Protein AF-A0AB33XVH6-F1 (afdb_monomer_lite)

Sequence (91 aa):
MSGNDLFKKRYRLVTVLSGIWFAGYLILRSLSLAKPLLTLVTIFALVVPMSLLGFLIFEYFKLNVARPTVLIFLIVVVLMFIVTLLWYLTL

pLDDT: mean 78.18, std 8.62, range [54.62, 89.75]

Radius of gyration: 15.29 Å; chains: 1; bounding box: 40×19×41 Å

Structure (mmCIF, N/CA/C/O backbone):
data_AF-A0AB33XVH6-F1
#
_entry.id   AF-A0AB33XVH6-F1
#
loop_
_atom_site.group_PDB
_atom_site.id
_atom_site.type_symbol
_atom_site.label_atom_id
_atom_site.label_alt_id
_atom_site.label_comp_id
_atom_site.label_asym_id
_atom_site.label_entity_id
_atom_site.label_seq_id
_atom_site.pdbx_PDB_ins_code
_atom_site.Cartn_x
_atom_site.Cartn_y
_atom_site.Cartn_z
_atom_site.occupancy
_atom_site.B_iso_or_equiv
_atom_site.auth_seq_id
_atom_site.auth_comp_id
_atom_site.auth_asym_id
_atom_site.auth_atom_id
_atom_site.pdbx_PDB_model_num
ATOM 1 N N . MET A 1 1 ? -19.047 10.588 12.770 1.00 60.44 1 MET A N 1
ATOM 2 C CA . MET A 1 1 ? -18.621 9.331 12.104 1.00 60.44 1 MET A CA 1
ATOM 3 C C . MET A 1 1 ? -17.757 8.556 13.078 1.00 60.44 1 MET A C 1
ATOM 5 O O . MET A 1 1 ? -16.934 9.189 13.729 1.00 60.44 1 MET A O 1
ATOM 9 N N . SER A 1 2 ? -17.949 7.240 13.215 1.00 82.50 2 SER A N 1
ATOM 10 C CA . SER A 1 2 ? -17.077 6.432 14.079 1.00 82.50 2 SER A CA 1
ATOM 11 C C . SER A 1 2 ? -15.650 6.392 13.507 1.00 82.50 2 SER A C 1
ATOM 13 O O . SER A 1 2 ? -15.468 6.529 12.292 1.00 82.50 2 SER A O 1
ATOM 15 N N . GLY A 1 3 ? -14.633 6.195 14.355 1.00 79.00 3 GLY A N 1
ATOM 16 C CA . GLY A 1 3 ? -13.238 6.046 13.906 1.00 79.00 3 GLY A CA 1
ATOM 17 C C . GLY A 1 3 ? -13.077 4.942 12.852 1.00 79.00 3 GLY A C 1
ATOM 18 O O . GLY A 1 3 ? -12.357 5.114 11.871 1.00 79.00 3 GLY A O 1
ATOM 19 N N . ASN A 1 4 ? -13.864 3.869 12.967 1.00 82.38 4 ASN A N 1
ATOM 20 C CA . ASN A 1 4 ? -13.916 2.782 11.989 1.00 82.38 4 ASN A CA 1
ATOM 21 C C . ASN A 1 4 ? -14.440 3.225 10.612 1.00 82.38 4 ASN A C 1
ATOM 23 O O . ASN A 1 4 ? -13.902 2.796 9.590 1.00 82.38 4 ASN A O 1
ATOM 27 N N . ASP A 1 5 ? -15.462 4.084 10.554 1.00 86.44 5 ASP A N 1
ATOM 28 C CA . ASP A 1 5 ? -16.017 4.569 9.280 1.00 86.44 5 ASP A CA 1
ATOM 29 C C . ASP A 1 5 ? -15.043 5.506 8.569 1.00 86.44 5 ASP A C 1
ATOM 31 O O . ASP A 1 5 ? -14.875 5.447 7.346 1.00 86.44 5 ASP A O 1
ATOM 35 N N . LEU A 1 6 ? -14.367 6.358 9.347 1.00 86.69 6 LEU A N 1
ATOM 36 C CA . LEU A 1 6 ? -13.347 7.260 8.828 1.00 86.69 6 LEU A CA 1
ATOM 37 C C . LEU A 1 6 ? -12.139 6.473 8.305 1.00 86.69 6 LEU A C 1
ATOM 39 O O . LEU A 1 6 ? -11.678 6.739 7.192 1.00 86.69 6 LEU A O 1
ATOM 43 N N . PHE A 1 7 ? -11.690 5.462 9.055 1.00 86.94 7 PHE A N 1
ATOM 44 C CA . PHE A 1 7 ? -10.623 4.564 8.628 1.00 86.94 7 PHE A CA 1
ATOM 45 C C . PHE A 1 7 ? -11.007 3.819 7.348 1.00 86.94 7 PHE A C 1
ATOM 47 O O . PHE A 1 7 ? -10.237 3.815 6.396 1.00 86.94 7 PHE A O 1
ATOM 54 N N . LYS A 1 8 ? -12.223 3.262 7.256 1.00 87.00 8 LYS A N 1
ATOM 55 C CA . LYS A 1 8 ? -12.704 2.567 6.048 1.00 87.00 8 LYS A CA 1
ATOM 56 C C . LYS A 1 8 ? -12.689 3.474 4.815 1.00 87.00 8 LYS A C 1
ATOM 58 O O . LYS A 1 8 ? -12.290 3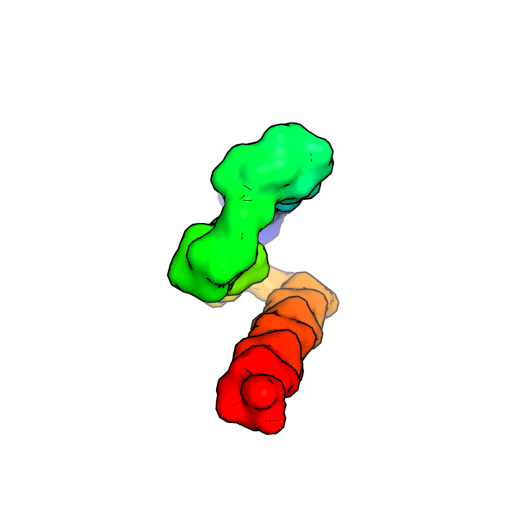.036 3.735 1.00 87.00 8 LYS A O 1
ATOM 63 N N . LYS A 1 9 ? -13.101 4.738 4.964 1.00 89.75 9 LYS A N 1
ATOM 64 C CA . LYS A 1 9 ? -13.081 5.726 3.874 1.00 89.75 9 LYS A CA 1
ATOM 65 C C . LYS A 1 9 ? -11.650 6.021 3.414 1.00 89.75 9 LYS A C 1
ATOM 67 O O . LYS A 1 9 ? -11.391 6.013 2.213 1.00 89.75 9 LYS A O 1
ATOM 72 N N . ARG A 1 10 ? -10.730 6.242 4.359 1.00 87.56 10 ARG A N 1
ATOM 73 C CA . ARG A 1 10 ? -9.311 6.518 4.076 1.00 87.56 10 ARG A CA 1
ATOM 74 C C . ARG A 1 10 ? -8.596 5.304 3.493 1.00 87.56 10 ARG A C 1
ATOM 76 O O . ARG A 1 10 ? -7.897 5.449 2.500 1.00 87.56 10 ARG A O 1
ATOM 83 N N . TYR A 1 11 ? -8.851 4.117 4.035 1.00 86.62 11 TYR A N 1
ATOM 84 C CA . TYR A 1 11 ? -8.368 2.846 3.508 1.00 86.62 11 TYR A CA 1
ATOM 85 C C . TYR A 1 11 ? -8.764 2.674 2.045 1.00 86.62 11 TYR A C 1
ATOM 87 O O . TYR A 1 11 ? -7.891 2.515 1.204 1.00 86.62 11 TYR A O 1
ATOM 95 N N . ARG A 1 12 ? -10.055 2.824 1.715 1.00 88.75 12 ARG A N 1
ATOM 96 C CA . ARG A 1 12 ? -10.531 2.714 0.328 1.00 88.75 12 ARG A CA 1
ATOM 97 C C . ARG A 1 12 ? -9.827 3.698 -0.606 1.00 88.75 12 ARG A C 1
ATOM 99 O O . ARG A 1 12 ? -9.469 3.322 -1.715 1.00 88.75 12 ARG A O 1
ATOM 106 N N . LEU A 1 13 ? -9.631 4.939 -0.162 1.00 89.06 13 LEU A N 1
ATOM 107 C CA . LEU A 1 13 ? -8.938 5.963 -0.942 1.00 89.06 13 LEU A CA 1
ATOM 108 C C . LEU A 1 13 ? -7.481 5.562 -1.202 1.00 89.06 13 LEU A C 1
ATOM 110 O O . LEU A 1 13 ? -7.047 5.579 -2.350 1.00 89.06 13 LEU A O 1
ATOM 114 N N . VAL A 1 14 ? -6.757 5.139 -0.164 1.00 87.12 14 VAL A N 1
ATOM 115 C CA . VAL A 1 14 ? -5.370 4.672 -0.292 1.00 87.12 14 VAL A CA 1
ATOM 116 C C . VAL A 1 14 ? -5.282 3.454 -1.206 1.00 87.12 14 VAL A C 1
ATOM 118 O O . VAL A 1 14 ? -4.427 3.426 -2.079 1.00 87.12 14 VAL A O 1
ATOM 121 N N . THR A 1 15 ? -6.188 2.480 -1.085 1.00 83.94 15 THR A N 1
ATOM 122 C CA . THR A 1 15 ? -6.205 1.302 -1.965 1.00 83.94 15 THR A CA 1
ATOM 123 C C . THR A 1 15 ? -6.405 1.684 -3.431 1.00 83.94 15 THR A C 1
ATOM 125 O O . THR A 1 15 ? -5.721 1.147 -4.299 1.00 83.94 15 THR A O 1
ATOM 128 N N . VAL A 1 16 ? -7.310 2.625 -3.719 1.00 87.19 16 VAL A N 1
ATOM 129 C CA . VAL A 1 16 ? -7.539 3.119 -5.086 1.00 87.19 16 VAL A CA 1
ATOM 130 C C . VAL A 1 16 ? -6.303 3.845 -5.616 1.00 87.19 16 VAL A C 1
ATOM 132 O O . VAL A 1 16 ? -5.879 3.563 -6.734 1.00 87.19 16 VAL A O 1
ATOM 135 N N . LEU A 1 17 ? -5.691 4.724 -4.815 1.00 86.25 17 LEU A N 1
ATOM 136 C CA . LEU A 1 17 ? -4.456 5.414 -5.198 1.00 86.25 17 LEU A CA 1
ATOM 137 C C . LEU A 1 17 ? -3.320 4.429 -5.475 1.00 86.25 17 LEU A C 1
ATOM 139 O O . LEU A 1 17 ? -2.669 4.541 -6.509 1.00 86.25 17 LEU A O 1
ATOM 143 N N . SER A 1 18 ? -3.124 3.435 -4.606 1.00 82.81 18 SER A N 1
ATOM 144 C CA . SER A 1 18 ? -2.139 2.374 -4.818 1.00 82.81 18 SER A CA 1
ATOM 145 C C . SER A 1 18 ? -2.411 1.615 -6.116 1.00 82.81 18 SER A C 1
ATOM 147 O O . SER A 1 18 ? -1.486 1.382 -6.886 1.00 82.81 18 SER A O 1
ATOM 149 N N . GLY A 1 19 ? -3.672 1.267 -6.394 1.00 83.38 19 GLY A N 1
ATOM 150 C CA . GLY A 1 19 ? -4.058 0.588 -7.632 1.00 83.38 19 GLY A CA 1
ATOM 151 C C . GLY A 1 19 ? -3.733 1.407 -8.884 1.00 83.38 19 GLY A C 1
ATOM 152 O O . GLY A 1 19 ? -3.121 0.884 -9.814 1.00 83.38 19 GLY A O 1
ATOM 153 N N . ILE A 1 20 ? -4.070 2.701 -8.883 1.00 86.50 20 ILE A N 1
ATOM 154 C CA . ILE A 1 20 ? -3.733 3.628 -9.976 1.00 86.50 20 ILE A CA 1
ATOM 155 C C . ILE A 1 20 ? -2.211 3.746 -10.131 1.00 86.50 20 ILE A C 1
ATOM 157 O O . ILE A 1 20 ? -1.702 3.715 -11.249 1.00 86.50 20 ILE A O 1
ATOM 161 N N . TRP A 1 21 ? -1.478 3.833 -9.020 1.00 84.06 21 TRP A N 1
ATOM 1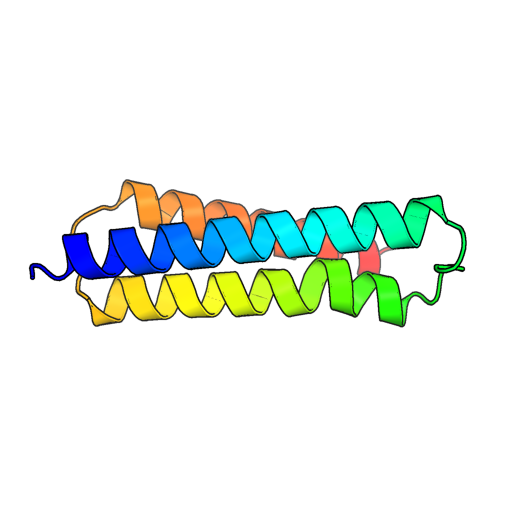62 C CA . TRP A 1 21 ? -0.023 3.957 -9.021 1.00 84.06 21 TRP A CA 1
ATOM 163 C C . TRP A 1 21 ? 0.667 2.721 -9.611 1.00 84.06 21 TRP A C 1
ATOM 165 O O . TRP A 1 21 ? 1.523 2.845 -10.488 1.00 84.06 21 TRP A O 1
ATOM 175 N N . PHE A 1 22 ? 0.250 1.521 -9.193 1.00 80.62 22 PHE A N 1
ATOM 176 C CA . PHE A 1 22 ? 0.750 0.263 -9.749 1.00 80.62 22 PHE A CA 1
ATOM 177 C C . PHE A 1 22 ? 0.400 0.110 -11.231 1.00 80.62 22 PHE A C 1
ATOM 179 O O . PHE A 1 22 ? 1.255 -0.305 -12.013 1.00 80.62 22 PHE A O 1
ATOM 186 N N . ALA A 1 23 ? -0.816 0.482 -11.639 1.00 84.06 23 ALA A N 1
ATOM 187 C CA . ALA A 1 23 ? -1.201 0.480 -13.047 1.00 84.06 23 ALA A CA 1
ATOM 188 C C . ALA A 1 23 ? -0.312 1.426 -13.871 1.00 84.06 23 ALA A C 1
ATOM 190 O O . ALA A 1 23 ? 0.205 1.028 -14.914 1.00 84.06 23 ALA A O 1
ATOM 191 N N . GLY A 1 24 ? -0.055 2.638 -13.370 1.00 81.56 24 GLY A N 1
ATOM 192 C CA . GLY A 1 24 ? 0.861 3.594 -13.993 1.00 81.56 24 GLY A CA 1
ATOM 193 C C . GLY A 1 24 ? 2.279 3.039 -14.138 1.00 81.56 24 GLY A C 1
ATOM 194 O O . GLY A 1 24 ? 2.859 3.113 -15.220 1.00 81.56 24 GLY A O 1
ATOM 195 N N . TYR A 1 25 ? 2.815 2.408 -13.089 1.00 77.06 25 TYR A N 1
ATOM 196 C CA . TYR A 1 25 ? 4.122 1.747 -13.140 1.00 77.06 25 TYR A CA 1
ATOM 197 C C . TYR A 1 25 ? 4.178 0.633 -14.198 1.00 77.06 25 TYR A C 1
ATOM 199 O O . TYR A 1 25 ? 5.132 0.571 -14.974 1.00 77.06 25 TYR A O 1
ATOM 207 N N . LEU A 1 26 ? 3.156 -0.226 -14.276 1.00 79.31 26 LEU A N 1
ATOM 208 C CA . LEU A 1 26 ? 3.092 -1.299 -15.274 1.00 79.31 26 LEU A CA 1
ATOM 209 C C . LEU A 1 26 ? 3.019 -0.752 -16.704 1.00 79.31 26 LEU A C 1
ATOM 211 O O . LEU A 1 26 ? 3.706 -1.272 -17.582 1.00 79.31 26 LEU A O 1
ATOM 215 N N . ILE A 1 27 ? 2.253 0.319 -16.928 1.00 81.88 27 ILE A N 1
ATOM 216 C CA . ILE A 1 27 ? 2.165 0.990 -18.231 1.00 81.88 27 ILE A CA 1
ATOM 217 C C . ILE A 1 27 ? 3.530 1.574 -18.618 1.00 81.88 27 ILE A C 1
ATOM 219 O O . ILE A 1 27 ? 4.037 1.272 -19.698 1.00 81.88 27 ILE A O 1
ATOM 223 N N . LEU A 1 28 ? 4.178 2.330 -17.724 1.00 75.44 28 LEU A N 1
ATOM 224 C CA . LEU A 1 28 ? 5.513 2.905 -17.956 1.00 75.44 28 LEU A CA 1
ATOM 225 C C . LEU A 1 28 ? 6.577 1.835 -18.232 1.00 75.44 28 LEU A C 1
ATOM 227 O O . LEU A 1 28 ? 7.442 2.023 -19.092 1.00 75.44 28 LEU A O 1
ATOM 231 N N . ARG A 1 29 ? 6.493 0.700 -17.530 1.00 72.00 29 ARG A N 1
ATOM 232 C CA . ARG A 1 29 ? 7.346 -0.468 -17.764 1.00 72.00 29 ARG A CA 1
ATOM 233 C C . ARG A 1 29 ? 7.084 -1.094 -19.132 1.00 72.00 29 ARG A C 1
ATOM 235 O O . ARG A 1 29 ? 8.037 -1.399 -19.840 1.00 72.00 29 ARG A O 1
ATOM 242 N N . SER A 1 30 ? 5.817 -1.263 -19.514 1.00 74.38 30 SER A N 1
ATOM 243 C CA . SER A 1 30 ? 5.429 -1.863 -20.799 1.00 74.38 30 SER A CA 1
ATOM 244 C C . SER A 1 30 ? 5.850 -1.021 -22.006 1.00 74.38 30 SER A C 1
ATOM 246 O O . SER A 1 30 ? 6.225 -1.569 -23.036 1.00 74.38 30 SER A O 1
ATOM 248 N N . LEU A 1 31 ? 5.873 0.307 -21.858 1.00 75.69 31 LEU A N 1
ATOM 249 C CA . LEU A 1 31 ? 6.285 1.239 -22.908 1.00 75.69 31 LEU A CA 1
ATOM 250 C C . LEU A 1 31 ? 7.812 1.335 -23.077 1.00 75.69 31 LEU A C 1
ATOM 252 O O . LEU A 1 31 ? 8.291 2.155 -23.854 1.00 75.69 31 LEU A O 1
ATOM 256 N N . SER A 1 32 ? 8.598 0.540 -22.340 1.00 64.44 32 SER A N 1
ATOM 257 C CA . SER A 1 32 ? 10.069 0.552 -22.350 1.00 64.44 32 SER A CA 1
ATOM 258 C C . SER A 1 32 ? 10.718 1.919 -22.045 1.00 64.44 32 SER A C 1
ATOM 260 O O . SER A 1 32 ? 11.940 2.051 -22.144 1.00 64.44 32 SER A O 1
ATOM 262 N N . LEU A 1 33 ? 9.931 2.921 -21.616 1.00 57.31 33 LEU A N 1
ATOM 263 C CA . LEU A 1 33 ? 10.415 4.195 -21.067 1.00 57.31 33 LEU A CA 1
ATOM 264 C C . LEU A 1 33 ? 11.153 3.976 -19.743 1.00 57.31 33 LEU A C 1
ATOM 266 O O . LEU A 1 33 ? 12.087 4.707 -19.421 1.00 57.31 33 LEU A O 1
ATOM 270 N N . ALA A 1 34 ? 10.785 2.928 -19.007 1.00 54.62 34 ALA A N 1
ATOM 271 C CA . ALA A 1 34 ? 11.571 2.419 -17.899 1.00 54.62 34 ALA A CA 1
ATOM 272 C C . ALA A 1 34 ? 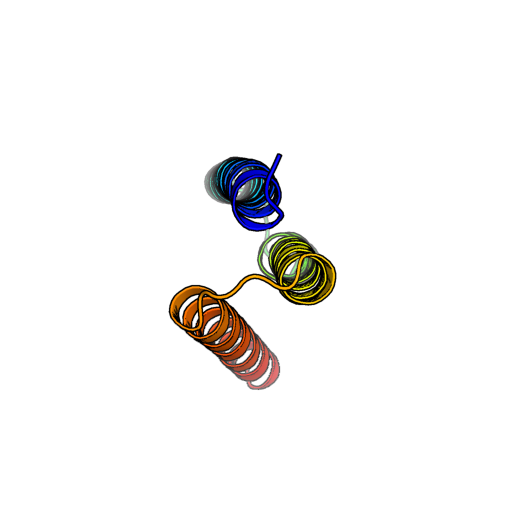12.651 1.453 -18.417 1.00 54.62 34 ALA A C 1
ATOM 274 O O . ALA A 1 34 ? 12.582 0.243 -18.199 1.00 54.62 34 ALA A O 1
ATOM 275 N N . LYS A 1 35 ? 13.707 1.978 -19.059 1.00 55.72 35 LYS A N 1
ATOM 276 C CA . LYS A 1 35 ? 15.025 1.325 -18.921 1.00 55.72 35 LYS A CA 1
ATOM 277 C C . LYS A 1 35 ? 15.283 1.136 -17.419 1.00 55.72 35 LYS A C 1
ATOM 279 O O . LYS A 1 35 ? 14.787 1.965 -16.651 1.00 55.72 35 LYS A O 1
ATOM 284 N N . PRO A 1 36 ? 16.009 0.097 -16.969 1.00 58.97 36 PRO A N 1
ATOM 285 C CA . PRO A 1 36 ? 16.171 -0.197 -15.550 1.00 58.97 36 PRO A CA 1
ATOM 286 C C . PRO A 1 36 ? 17.081 0.850 -14.896 1.00 58.97 36 PRO A C 1
ATOM 288 O O . PRO A 1 36 ? 18.217 0.584 -14.522 1.00 58.97 36 PRO A O 1
ATOM 291 N N . LEU A 1 37 ? 16.581 2.074 -14.740 1.00 60.44 37 LEU A N 1
ATOM 292 C CA . LEU A 1 37 ? 17.013 2.962 -13.690 1.00 60.44 37 LEU A CA 1
ATOM 293 C C . LEU A 1 37 ? 16.518 2.293 -12.422 1.00 60.44 37 LEU A C 1
ATOM 295 O O . LEU A 1 37 ? 15.366 2.463 -12.026 1.00 60.44 37 LEU A O 1
ATOM 299 N N . LEU A 1 38 ? 17.410 1.488 -11.847 1.00 64.94 38 LEU A N 1
ATOM 300 C CA . LEU A 1 38 ? 17.317 0.871 -10.531 1.00 64.94 38 LEU A CA 1
ATOM 301 C C . LEU A 1 38 ? 16.550 1.797 -9.570 1.00 64.94 38 LEU A C 1
ATOM 303 O O . LEU A 1 38 ? 15.559 1.410 -8.971 1.00 64.94 38 LEU A O 1
ATOM 307 N N . THR A 1 39 ? 16.927 3.076 -9.560 1.00 65.00 39 THR A N 1
ATOM 308 C CA . THR A 1 39 ? 16.331 4.162 -8.779 1.00 65.00 39 THR A CA 1
ATOM 309 C C . THR A 1 39 ? 14.848 4.419 -9.067 1.00 65.00 39 THR A C 1
ATOM 311 O O . THR A 1 39 ? 14.067 4.586 -8.136 1.00 65.00 39 THR A O 1
ATOM 314 N N . LEU A 1 40 ? 14.435 4.450 -10.337 1.00 65.88 40 LEU A N 1
ATOM 315 C CA . LEU A 1 40 ? 13.050 4.721 -10.728 1.00 65.88 40 LEU A CA 1
ATOM 316 C C . LEU A 1 40 ? 12.143 3.541 -10.364 1.00 65.88 40 LEU A C 1
ATOM 318 O O . LEU A 1 40 ? 11.049 3.744 -9.846 1.00 65.88 40 LEU A O 1
ATOM 322 N N . VAL A 1 41 ? 12.640 2.314 -10.542 1.00 68.88 41 VAL A N 1
ATOM 323 C CA . VAL A 1 41 ? 11.959 1.093 -10.092 1.00 68.88 41 VAL A CA 1
ATOM 324 C C . VAL A 1 41 ? 11.820 1.086 -8.570 1.00 68.88 41 VAL A C 1
ATOM 326 O O . VAL A 1 41 ? 10.717 0.885 -8.072 1.00 68.88 41 VAL A O 1
ATOM 329 N N . THR A 1 42 ? 12.883 1.387 -7.821 1.00 69.19 42 THR A N 1
ATOM 330 C CA . THR A 1 42 ? 12.838 1.408 -6.352 1.00 69.19 42 THR A CA 1
ATOM 331 C C . THR A 1 42 ? 11.896 2.490 -5.815 1.00 69.19 42 THR A C 1
ATOM 333 O O . THR A 1 42 ? 11.114 2.231 -4.903 1.00 69.19 42 THR A O 1
ATOM 336 N N . ILE A 1 43 ? 11.894 3.699 -6.386 1.00 69.88 43 ILE A N 1
ATOM 337 C CA . ILE A 1 43 ? 10.988 4.768 -5.936 1.00 69.88 43 ILE A CA 1
ATOM 338 C C . ILE A 1 43 ? 9.525 4.393 -6.208 1.00 69.88 43 ILE A C 1
ATOM 340 O O . ILE A 1 43 ? 8.683 4.491 -5.312 1.00 69.88 43 ILE A O 1
ATOM 344 N N . PHE A 1 44 ? 9.220 3.928 -7.423 1.00 70.31 44 PHE A N 1
ATOM 345 C CA . PHE A 1 44 ? 7.845 3.613 -7.812 1.00 70.31 44 PHE A CA 1
ATOM 346 C C . PHE A 1 44 ? 7.302 2.357 -7.136 1.00 70.31 44 PHE A C 1
ATOM 348 O O . PHE A 1 44 ? 6.146 2.356 -6.715 1.00 70.31 44 PHE A O 1
ATOM 355 N N . ALA A 1 45 ? 8.113 1.304 -7.039 1.00 70.88 45 ALA A N 1
ATOM 356 C CA . ALA A 1 45 ? 7.680 0.008 -6.530 1.00 70.88 45 ALA A CA 1
ATOM 357 C C . ALA A 1 45 ? 7.805 -0.114 -5.009 1.00 70.88 45 ALA A C 1
ATOM 359 O O . ALA A 1 45 ? 7.160 -0.987 -4.435 1.00 70.88 45 ALA A O 1
ATOM 360 N N . LEU A 1 46 ? 8.610 0.734 -4.356 1.00 72.69 46 LEU A N 1
ATOM 361 C CA . LEU A 1 46 ? 8.929 0.574 -2.940 1.00 72.69 46 LEU A CA 1
ATOM 362 C C . LEU A 1 46 ? 8.613 1.813 -2.102 1.00 72.69 46 LEU A C 1
ATOM 364 O O . LEU A 1 46 ? 7.799 1.724 -1.188 1.00 72.69 46 LEU A O 1
ATOM 368 N N . VAL A 1 47 ? 9.169 2.981 -2.434 1.00 78.56 47 VAL A N 1
ATOM 369 C CA . VAL A 1 47 ? 9.008 4.191 -1.601 1.00 78.56 47 VAL A CA 1
ATOM 370 C C . VAL A 1 47 ? 7.544 4.628 -1.509 1.00 78.56 47 VAL A C 1
ATOM 372 O O . VAL A 1 47 ? 7.023 4.847 -0.413 1.00 78.56 47 VAL A O 1
ATOM 375 N N . VAL A 1 48 ? 6.852 4.720 -2.648 1.00 79.19 48 VAL A N 1
ATOM 376 C CA . VAL A 1 48 ? 5.460 5.192 -2.667 1.00 79.19 48 VAL A CA 1
ATOM 377 C C . VAL A 1 48 ? 4.514 4.205 -1.970 1.00 79.19 48 VAL A C 1
ATOM 379 O O . VAL A 1 48 ? 3.819 4.629 -1.042 1.00 79.19 48 VAL A O 1
ATOM 382 N N . PRO A 1 49 ? 4.517 2.895 -2.286 1.00 79.62 49 PRO A N 1
ATOM 383 C CA . PRO A 1 49 ? 3.686 1.924 -1.573 1.00 79.62 49 PRO A CA 1
ATOM 384 C C . PRO A 1 49 ? 3.951 1.877 -0.063 1.00 79.62 49 PRO A C 1
ATOM 386 O O . PRO A 1 49 ? 3.009 1.793 0.726 1.00 79.62 49 PRO A O 1
ATOM 389 N N . MET A 1 50 ? 5.216 1.989 0.352 1.00 81.44 50 MET A N 1
ATOM 390 C CA . MET A 1 50 ? 5.603 1.926 1.762 1.00 81.44 50 MET A CA 1
ATOM 391 C C . MET A 1 50 ? 5.159 3.176 2.536 1.00 81.44 50 MET A C 1
ATOM 393 O O . MET A 1 50 ? 4.703 3.060 3.673 1.00 81.44 50 MET A O 1
ATOM 397 N N . SER A 1 51 ? 5.179 4.356 1.906 1.00 83.06 51 SER A N 1
ATOM 398 C CA . SER A 1 51 ? 4.636 5.584 2.509 1.00 83.06 51 SER A CA 1
ATOM 399 C C . SER A 1 51 ? 3.112 5.527 2.699 1.00 83.06 51 SER A C 1
ATOM 401 O O . SER A 1 51 ? 2.604 5.902 3.758 1.00 83.06 51 SER A O 1
ATOM 403 N N . LEU A 1 52 ? 2.381 4.975 1.724 1.00 85.00 52 LEU A N 1
ATOM 404 C CA . LEU A 1 52 ? 0.932 4.762 1.809 1.00 85.00 52 LEU A CA 1
ATOM 405 C C . LEU A 1 52 ? 0.561 3.740 2.894 1.00 85.00 52 LEU A C 1
ATOM 407 O O . LEU A 1 52 ? -0.413 3.935 3.624 1.00 85.00 52 LEU A O 1
ATOM 411 N N . LEU A 1 53 ? 1.356 2.679 3.045 1.00 83.81 53 LEU A N 1
ATOM 412 C CA . LEU A 1 53 ? 1.217 1.716 4.140 1.00 83.81 53 LEU A CA 1
ATOM 413 C C . LEU A 1 53 ? 1.488 2.349 5.502 1.00 83.81 53 LEU A C 1
ATOM 415 O O . LEU A 1 53 ? 0.684 2.177 6.416 1.00 83.81 53 LEU A O 1
ATOM 419 N N . GLY A 1 54 ? 2.572 3.116 5.632 1.00 84.62 54 GLY A N 1
ATOM 420 C CA . GLY A 1 54 ? 2.893 3.840 6.862 1.00 84.62 54 GLY A CA 1
ATOM 421 C C . GLY A 1 54 ? 1.766 4.786 7.280 1.00 84.62 54 GLY A C 1
ATOM 422 O O . GLY A 1 54 ? 1.374 4.805 8.447 1.00 84.62 54 GLY A O 1
ATOM 423 N N . PHE A 1 55 ? 1.165 5.493 6.318 1.00 86.56 55 PHE A N 1
ATOM 424 C CA . PHE A 1 55 ? -0.012 6.327 6.559 1.00 86.56 55 PHE A CA 1
ATOM 425 C C . PHE A 1 55 ? -1.211 5.522 7.087 1.00 86.56 55 PHE A C 1
ATOM 427 O O . PHE A 1 55 ? -1.870 5.955 8.033 1.00 86.56 55 PHE A O 1
ATOM 434 N N . LEU A 1 56 ? -1.487 4.339 6.525 1.00 86.50 56 LEU A N 1
ATOM 435 C CA . LEU A 1 56 ? -2.574 3.476 7.003 1.00 86.50 56 LEU A CA 1
ATOM 436 C C . LEU A 1 56 ? -2.322 2.929 8.408 1.00 86.50 56 LEU A C 1
ATOM 438 O O . LEU A 1 56 ? -3.257 2.872 9.203 1.00 86.50 56 LEU A O 1
ATOM 442 N N . ILE A 1 57 ? -1.082 2.560 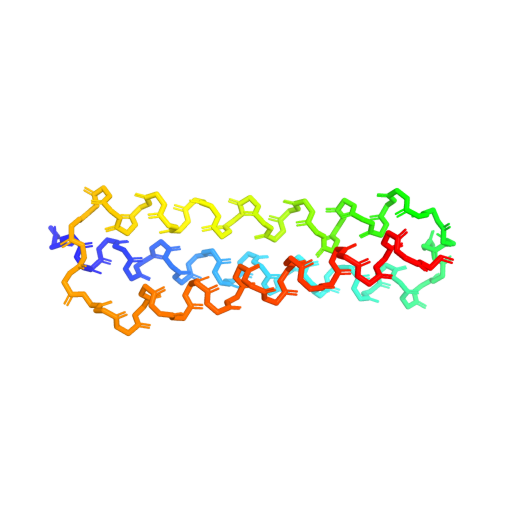8.733 1.00 86.31 57 ILE A N 1
ATOM 443 C CA . ILE A 1 57 ? -0.707 2.115 10.082 1.00 86.31 57 ILE A CA 1
ATOM 444 C C . ILE A 1 57 ? -0.899 3.259 11.081 1.00 86.31 57 ILE A C 1
ATOM 446 O O . ILE A 1 57 ? -1.516 3.071 12.129 1.00 86.31 57 ILE A O 1
ATOM 450 N N . PHE A 1 58 ? -0.436 4.462 10.739 1.00 87.12 58 PHE A N 1
ATOM 451 C CA . PHE A 1 58 ? -0.618 5.644 11.576 1.00 87.12 58 PHE A CA 1
ATOM 452 C C . PHE A 1 58 ? -2.102 5.951 11.826 1.00 87.12 58 PHE A C 1
ATOM 454 O O . PHE A 1 58 ? -2.513 6.134 12.971 1.00 87.12 58 PHE A O 1
ATOM 461 N N . GLU A 1 59 ? -2.930 5.955 10.777 1.00 86.81 59 GLU A N 1
ATOM 462 C CA . GLU A 1 59 ? -4.375 6.173 10.905 1.00 86.81 59 GLU A CA 1
ATOM 463 C C . GLU A 1 59 ? -5.078 5.062 11.693 1.00 86.81 59 GLU A C 1
ATOM 465 O O . GLU A 1 59 ? -6.016 5.353 12.432 1.00 86.81 59 GLU A O 1
ATOM 470 N N . TYR A 1 60 ? -4.618 3.811 11.589 1.00 86.00 60 TYR A N 1
ATOM 471 C CA . TYR A 1 60 ? -5.160 2.689 12.359 1.00 86.00 60 TYR A CA 1
ATOM 472 C C . TYR A 1 60 ? -5.029 2.930 13.869 1.00 86.00 60 TYR A C 1
ATOM 474 O O . TYR A 1 60 ? -6.017 2.821 14.601 1.00 86.00 60 TYR A O 1
ATOM 482 N N . PHE A 1 61 ? -3.833 3.314 14.329 1.00 85.88 61 PHE A N 1
ATOM 483 C CA . PHE A 1 61 ? -3.590 3.616 15.742 1.00 85.88 61 PHE A CA 1
ATOM 484 C C . PHE A 1 61 ? -4.264 4.920 16.173 1.00 85.88 61 PHE A C 1
ATOM 486 O O . PHE A 1 61 ? -4.915 4.960 17.215 1.00 85.88 61 PHE A O 1
ATOM 493 N N . LYS A 1 62 ? -4.179 5.974 15.352 1.00 87.88 62 LYS A N 1
ATOM 494 C CA . LYS A 1 62 ? -4.783 7.282 15.645 1.00 87.88 62 LYS A CA 1
ATOM 495 C C . LYS A 1 62 ? -6.301 7.210 15.817 1.00 87.88 62 LYS A C 1
ATOM 497 O O . LYS A 1 62 ? -6.854 7.915 16.656 1.00 87.88 62 LYS A O 1
ATOM 502 N N . LEU A 1 63 ? -6.979 6.389 15.015 1.00 86.88 63 LEU A N 1
ATOM 503 C CA . LEU A 1 63 ? -8.435 6.231 15.062 1.00 86.88 63 LEU A CA 1
ATOM 504 C C . LEU A 1 63 ? -8.898 5.127 16.021 1.00 86.88 63 LEU A C 1
ATOM 506 O O . LEU A 1 63 ? -10.101 4.877 16.100 1.00 86.88 63 LEU A O 1
ATOM 510 N N . ASN A 1 64 ? -7.964 4.495 16.741 1.00 82.88 64 ASN A N 1
ATOM 511 C CA . ASN A 1 64 ? -8.206 3.404 17.683 1.00 82.88 64 ASN A CA 1
ATOM 512 C C . ASN A 1 64 ? -9.105 2.304 17.086 1.00 82.88 64 ASN A C 1
ATOM 514 O O . ASN A 1 64 ? -10.135 1.916 17.641 1.00 82.88 64 ASN A O 1
ATOM 518 N N . VAL A 1 65 ? -8.747 1.861 15.878 1.00 80.06 65 VAL A N 1
ATOM 519 C CA . VAL A 1 65 ? -9.534 0.897 15.107 1.00 80.06 65 VAL A CA 1
ATOM 520 C C . VAL A 1 65 ? -9.515 -0.458 15.817 1.00 80.06 65 VAL A C 1
ATOM 522 O O . VAL A 1 65 ? -8.487 -1.123 15.895 1.00 80.06 65 VAL A O 1
ATOM 525 N N . ALA A 1 66 ? -10.673 -0.922 16.285 1.00 75.62 66 ALA A N 1
ATOM 526 C CA . ALA A 1 66 ? -10.816 -2.203 16.985 1.00 75.62 66 ALA A CA 1
ATOM 527 C C . ALA A 1 66 ? -10.909 -3.403 16.015 1.00 75.62 66 ALA A C 1
ATOM 529 O O . ALA A 1 66 ? -11.839 -4.207 16.091 1.00 75.62 66 ALA A O 1
ATOM 530 N N . ARG A 1 67 ? -10.000 -3.503 15.032 1.00 78.25 67 ARG A N 1
ATOM 531 C CA . ARG A 1 67 ? -10.005 -4.582 14.022 1.00 78.25 67 ARG A CA 1
ATOM 532 C C . ARG A 1 67 ? -8.625 -5.229 13.879 1.00 78.25 67 ARG A C 1
ATOM 534 O O . ARG A 1 67 ? -7.889 -4.867 12.959 1.00 78.25 67 ARG A O 1
ATOM 541 N N . PRO A 1 68 ? -8.299 -6.240 14.705 1.00 74.31 68 PRO A N 1
ATOM 542 C CA . PRO A 1 68 ? -6.975 -6.864 14.709 1.00 74.31 68 PRO A CA 1
ATOM 543 C C . PRO A 1 68 ? -6.600 -7.475 13.353 1.00 74.31 68 PRO A C 1
ATOM 545 O O . PRO A 1 68 ? -5.439 -7.440 12.964 1.00 74.31 68 PRO A O 1
ATOM 548 N N . THR A 1 69 ? -7.577 -7.948 12.573 1.00 74.94 69 THR A N 1
ATOM 549 C CA . THR A 1 69 ? -7.354 -8.479 11.219 1.00 74.94 69 THR A CA 1
ATOM 550 C C . THR A 1 69 ? -6.715 -7.457 10.274 1.00 74.94 69 THR A C 1
ATOM 552 O O . THR A 1 69 ? -5.877 -7.819 9.454 1.00 74.94 69 THR A O 1
ATOM 555 N N . VAL A 1 70 ? -7.075 -6.174 10.392 1.00 77.00 70 VAL A N 1
ATOM 556 C CA . VAL A 1 70 ? -6.505 -5.101 9.558 1.00 77.00 70 VAL A CA 1
ATOM 557 C C . VAL A 1 70 ? -5.050 -4.847 9.939 1.00 77.00 70 VAL A C 1
AT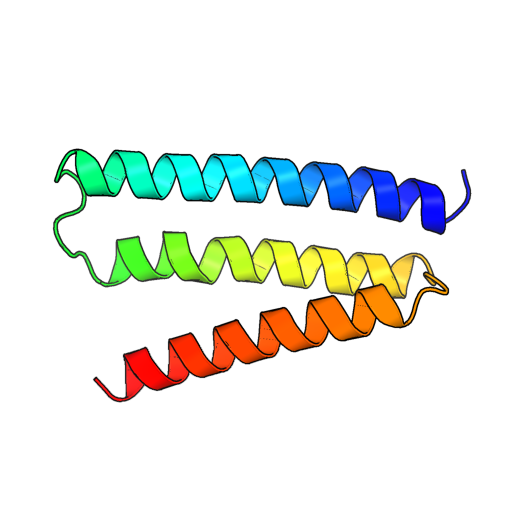OM 559 O O . VAL A 1 70 ? -4.212 -4.656 9.062 1.00 77.00 70 VAL A O 1
ATOM 562 N N . LEU A 1 71 ? -4.741 -4.893 11.235 1.00 78.75 71 LEU A N 1
ATOM 563 C CA . LEU A 1 71 ? -3.377 -4.752 11.730 1.00 78.75 71 LEU A CA 1
ATOM 564 C C . LEU A 1 71 ? -2.493 -5.922 11.282 1.00 78.75 71 LEU A C 1
ATOM 566 O O . LEU A 1 71 ? -1.398 -5.692 10.780 1.00 78.75 71 LEU A O 1
ATOM 570 N N . ILE A 1 72 ? -2.990 -7.160 11.390 1.00 79.62 72 ILE A N 1
ATOM 571 C CA . ILE A 1 72 ? -2.288 -8.359 10.906 1.00 79.62 72 ILE A CA 1
ATOM 572 C C . ILE A 1 72 ? -1.999 -8.232 9.408 1.00 79.62 72 ILE A C 1
ATOM 574 O O . ILE A 1 72 ? -0.868 -8.447 8.983 1.00 79.62 72 ILE A O 1
ATOM 578 N N . PHE A 1 73 ? -2.990 -7.820 8.613 1.00 81.56 73 PHE A N 1
ATOM 579 C CA . PHE A 1 73 ? -2.798 -7.586 7.183 1.00 81.56 73 PHE A CA 1
ATOM 580 C C . PHE A 1 73 ? -1.714 -6.530 6.912 1.00 81.56 73 PHE A C 1
ATOM 582 O O . PHE A 1 73 ? -0.813 -6.777 6.115 1.00 81.56 73 PHE A O 1
ATOM 589 N N . LEU A 1 74 ? -1.755 -5.383 7.599 1.00 80.38 74 LEU A N 1
ATOM 590 C CA . LEU A 1 74 ? -0.744 -4.328 7.455 1.00 80.38 74 LEU A CA 1
ATOM 591 C C . LEU A 1 74 ? 0.666 -4.838 7.788 1.00 80.38 74 LEU A C 1
ATOM 593 O O . LEU A 1 74 ? 1.596 -4.576 7.029 1.00 80.38 74 LEU A O 1
ATOM 597 N N . ILE A 1 75 ? 0.817 -5.605 8.871 1.00 83.44 75 ILE A N 1
ATOM 598 C CA . ILE A 1 75 ? 2.099 -6.202 9.274 1.00 83.44 75 ILE A CA 1
ATOM 599 C C . ILE A 1 75 ? 2.611 -7.176 8.208 1.00 83.44 75 ILE A C 1
ATOM 601 O O . ILE A 1 75 ? 3.779 -7.106 7.833 1.00 83.44 75 ILE A O 1
ATOM 605 N N . VAL A 1 76 ? 1.749 -8.053 7.682 1.00 82.38 76 VAL A N 1
ATOM 606 C CA . VAL A 1 76 ? 2.123 -9.009 6.626 1.00 82.38 76 VAL A CA 1
ATOM 607 C C . VAL A 1 76 ? 2.609 -8.283 5.375 1.00 82.38 76 VAL A C 1
ATOM 609 O O . VAL A 1 76 ? 3.631 -8.662 4.805 1.00 82.38 76 VAL A O 1
ATOM 612 N N . VAL A 1 77 ? 1.928 -7.211 4.964 1.00 81.31 77 VAL A N 1
ATOM 613 C CA . VAL A 1 77 ? 2.354 -6.427 3.800 1.00 81.31 77 VAL A CA 1
ATOM 614 C C . VAL A 1 77 ? 3.707 -5.755 4.063 1.00 81.31 77 VAL A C 1
ATOM 616 O O . VAL A 1 77 ? 4.582 -5.806 3.203 1.00 81.31 77 VAL A O 1
ATOM 619 N N . VAL A 1 78 ? 3.928 -5.190 5.254 1.00 82.38 78 VAL A N 1
ATOM 620 C CA . VAL A 1 78 ? 5.238 -4.626 5.631 1.00 82.38 78 VAL A CA 1
ATOM 621 C C . VAL A 1 78 ? 6.339 -5.691 5.596 1.00 82.38 78 VAL A C 1
ATOM 623 O O . VAL A 1 78 ? 7.411 -5.433 5.054 1.00 82.38 78 VAL A O 1
ATOM 626 N N . LEU A 1 79 ? 6.077 -6.900 6.101 1.00 82.50 79 LEU A N 1
ATOM 627 C CA . LEU A 1 79 ? 7.029 -8.014 6.045 1.00 82.50 79 LEU A CA 1
ATOM 628 C C . LEU A 1 79 ? 7.366 -8.408 4.601 1.00 82.50 79 LEU A C 1
ATOM 630 O O . LEU A 1 79 ? 8.540 -8.590 4.287 1.00 82.50 79 LEU A O 1
ATOM 634 N N . MET A 1 80 ? 6.376 -8.472 3.703 1.00 80.62 80 MET A N 1
ATOM 635 C CA . MET A 1 80 ? 6.630 -8.720 2.276 1.00 80.62 80 MET A CA 1
ATOM 636 C C . MET A 1 80 ? 7.527 -7.641 1.657 1.00 80.62 80 MET A C 1
ATOM 638 O O . MET A 1 80 ? 8.424 -7.963 0.876 1.00 80.62 80 MET A O 1
ATOM 642 N N . PHE A 1 81 ? 7.332 -6.371 2.028 1.00 76.31 81 PHE A N 1
ATOM 643 C CA . PHE A 1 81 ? 8.200 -5.278 1.583 1.00 76.31 81 PHE A CA 1
ATOM 644 C C . PHE A 1 81 ? 9.636 -5.438 2.080 1.00 76.31 81 PHE A C 1
ATOM 646 O O . PHE A 1 81 ? 10.566 -5.275 1.293 1.00 76.31 81 PHE A O 1
ATOM 653 N N . ILE A 1 82 ? 9.825 -5.805 3.350 1.00 79.00 82 ILE A N 1
ATOM 654 C CA . ILE A 1 82 ? 11.153 -6.055 3.925 1.00 79.00 82 ILE A CA 1
ATOM 655 C C . ILE A 1 82 ? 11.851 -7.204 3.190 1.00 79.00 82 ILE A C 1
ATOM 657 O O . ILE A 1 82 ? 13.003 -7.055 2.795 1.00 79.00 82 ILE A O 1
ATOM 661 N N . VAL A 1 83 ? 11.155 -8.320 2.945 1.00 78.50 83 VAL A N 1
ATOM 662 C CA . VAL A 1 83 ? 11.709 -9.467 2.201 1.00 78.50 83 VAL A CA 1
ATOM 663 C C . VAL A 1 83 ? 12.099 -9.068 0.778 1.00 78.50 83 VAL A C 1
ATOM 665 O O . VAL A 1 83 ? 13.181 -9.420 0.318 1.00 78.50 83 VAL A O 1
ATOM 668 N N . THR A 1 84 ? 11.255 -8.291 0.096 1.00 74.81 84 THR A N 1
ATOM 669 C CA . THR A 1 84 ? 11.539 -7.805 -1.264 1.00 74.81 84 THR A CA 1
ATOM 670 C C . THR A 1 84 ? 12.764 -6.887 -1.286 1.00 74.81 84 THR A C 1
ATOM 672 O O . THR A 1 84 ? 13.597 -6.990 -2.184 1.00 74.81 84 THR A O 1
ATOM 675 N N . LEU A 1 85 ? 12.903 -6.014 -0.284 1.00 73.94 85 LEU A N 1
ATOM 676 C CA . LEU A 1 85 ? 14.055 -5.124 -0.145 1.00 73.94 85 LEU A CA 1
ATOM 677 C C . LEU A 1 85 ? 15.343 -5.902 0.149 1.00 73.94 85 LEU A C 1
ATOM 679 O O . LEU A 1 85 ? 16.371 -5.628 -0.462 1.00 73.94 85 LEU A O 1
ATOM 683 N N . LEU A 1 86 ? 15.282 -6.881 1.058 1.00 77.06 86 LEU A N 1
ATOM 684 C CA . LEU A 1 86 ? 16.409 -7.759 1.376 1.00 77.06 86 LEU A CA 1
ATOM 685 C C . LEU A 1 86 ? 16.871 -8.523 0.140 1.00 77.06 86 LEU A C 1
ATOM 687 O O . LEU A 1 86 ? 18.057 -8.493 -0.162 1.00 77.06 86 LEU A O 1
ATOM 691 N N . TRP A 1 87 ? 15.935 -9.121 -0.604 1.00 75.75 87 TRP A N 1
ATOM 692 C CA . TRP A 1 87 ? 16.235 -9.812 -1.857 1.00 75.75 87 TRP A CA 1
ATOM 693 C C . TRP A 1 87 ? 16.980 -8.905 -2.837 1.00 75.75 87 TRP A C 1
ATOM 695 O O . TRP A 1 87 ? 17.954 -9.328 -3.448 1.00 75.75 87 TRP A O 1
ATOM 705 N N . TYR A 1 88 ? 16.546 -7.648 -2.958 1.00 68.12 88 TYR A N 1
ATOM 706 C CA . TYR A 1 88 ? 17.169 -6.663 -3.838 1.00 68.12 88 TYR A CA 1
ATOM 707 C C . TYR A 1 88 ? 18.570 -6.233 -3.392 1.00 68.12 88 TYR A C 1
ATOM 709 O O . TYR A 1 88 ? 19.409 -5.938 -4.231 1.00 68.12 88 TYR A O 1
ATOM 717 N N . LEU A 1 89 ? 18.817 -6.164 -2.081 1.00 69.38 89 LEU A N 1
ATOM 718 C CA . LEU A 1 89 ? 20.122 -5.812 -1.510 1.00 69.38 89 LEU A CA 1
ATOM 719 C C . LEU A 1 89 ? 21.138 -6.955 -1.613 1.00 69.38 89 LEU A C 1
ATOM 721 O O . LEU A 1 89 ? 22.338 -6.703 -1.604 1.00 69.38 89 LEU A O 1
ATOM 725 N N . THR A 1 90 ? 20.665 -8.200 -1.668 1.00 69.06 90 THR A N 1
ATOM 726 C CA . THR A 1 90 ? 21.504 -9.398 -1.823 1.00 69.06 90 THR A CA 1
ATOM 727 C C . THR A 1 90 ? 21.798 -9.775 -3.279 1.00 69.06 90 THR A C 1
ATOM 729 O O . THR A 1 90 ? 22.462 -10.786 -3.501 1.00 69.06 90 THR A O 1
ATOM 732 N N . LEU A 1 91 ? 21.283 -9.014 -4.251 1.00 55.53 91 LEU A N 1
ATOM 733 C CA . LEU A 1 91 ? 21.385 -9.268 -5.694 1.00 55.53 91 LEU A CA 1
ATOM 734 C C . LEU A 1 91 ? 22.439 -8.361 -6.339 1.00 55.53 91 LEU A C 1
ATOM 736 O O . LEU A 1 91 ? 23.148 -8.861 -7.23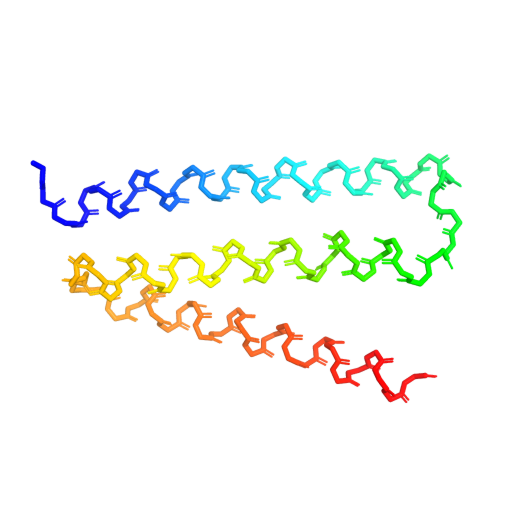8 1.00 55.53 91 LEU A O 1
#

Foldseek 3Di:
DALQVVLVVLVVVLVVVLVVLVVVVVVCVVVVVCPPPVVVCCCSVAVSNVVSLVVSVVSCVVRVPPDVVVVVVSVVVVVVSVVVVVVVVVD

Organism: NCBI:txid1203259

Secondary structure (DSSP, 8-state):
--HHHHHHHHHHHHHHHHHHHHHHHHHHHHTT-----HHHHHIIIIIHHHHHHHHHHHHHHHTT---HHHHHHHHHHHHHHHHHHHHHHT-